Protein AF-A0A1C4KH62-F1 (afdb_monomer)

Radius of gyration: 14.34 Å; Cα contacts (8 Å, |Δi|>4): 250; chains: 1; bounding box: 30×29×35 Å

Structure (mmCIF, N/CA/C/O backbone):
data_AF-A0A1C4KH62-F1
#
_entry.id   AF-A0A1C4KH62-F1
#
loop_
_atom_site.group_PDB
_atom_site.id
_atom_site.type_symbol
_atom_site.label_atom_id
_atom_site.la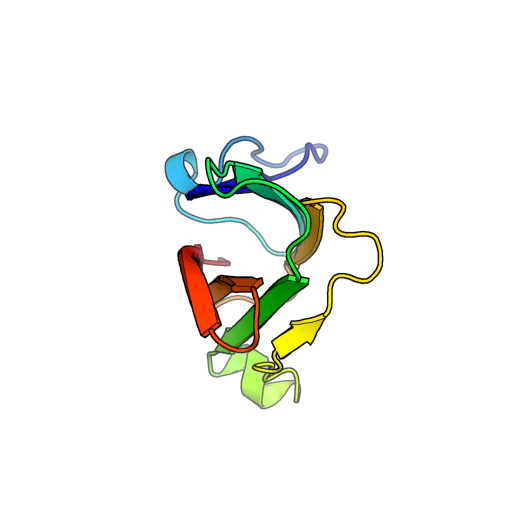bel_alt_id
_atom_site.label_comp_id
_atom_site.label_asym_id
_atom_site.label_entity_id
_atom_site.label_seq_id
_atom_site.pdbx_PDB_ins_code
_atom_site.Cartn_x
_atom_site.Cartn_y
_atom_site.Cartn_z
_atom_site.occupancy
_atom_site.B_iso_or_equiv
_atom_site.auth_seq_id
_atom_site.auth_comp_id
_atom_site.auth_asym_id
_atom_site.auth_atom_id
_atom_site.pdbx_PDB_model_num
ATOM 1 N N . MET A 1 1 ? -14.785 2.243 3.465 1.00 91.56 1 MET A N 1
ATOM 2 C CA . MET A 1 1 ? -13.303 2.135 3.411 1.00 91.56 1 MET A CA 1
ATOM 3 C C . MET A 1 1 ? -12.785 2.274 1.983 1.00 91.56 1 MET A C 1
ATOM 5 O O . MET A 1 1 ? -13.477 1.852 1.067 1.00 91.56 1 MET A O 1
ATOM 9 N N . ARG A 1 2 ? -11.602 2.870 1.789 1.00 95.56 2 ARG A N 1
ATOM 10 C CA . ARG A 1 2 ? -10.941 3.008 0.484 1.00 95.56 2 ARG A CA 1
ATOM 11 C C . ARG A 1 2 ? -9.419 2.941 0.605 1.00 95.56 2 ARG A C 1
ATOM 13 O O . ARG A 1 2 ? -8.856 3.678 1.411 1.00 95.56 2 ARG A O 1
ATOM 20 N N . ILE A 1 3 ? -8.760 2.149 -0.239 1.00 96.50 3 ILE A N 1
ATOM 21 C CA . ILE A 1 3 ? -7.306 2.151 -0.432 1.00 96.50 3 ILE A CA 1
ATOM 22 C C . ILE A 1 3 ? -6.910 3.109 -1.564 1.00 96.50 3 ILE A C 1
ATOM 24 O O . ILE A 1 3 ? -7.417 3.070 -2.695 1.00 96.50 3 ILE A O 1
ATOM 28 N N . ASN A 1 4 ? -5.956 3.980 -1.256 1.00 96.69 4 ASN A N 1
ATOM 29 C CA . ASN A 1 4 ? -5.303 4.870 -2.202 1.00 96.69 4 ASN A CA 1
ATOM 30 C C . ASN A 1 4 ? -3.839 4.465 -2.334 1.00 96.69 4 ASN A C 1
ATOM 32 O O . ASN A 1 4 ? -3.190 4.165 -1.339 1.00 96.69 4 ASN A O 1
ATOM 36 N N . ALA A 1 5 ? -3.311 4.490 -3.554 1.00 96.75 5 ALA A N 1
ATOM 37 C CA . ALA A 1 5 ? -1.906 4.225 -3.823 1.00 96.75 5 ALA A CA 1
ATOM 38 C C . ALA A 1 5 ? -1.269 5.436 -4.504 1.00 96.75 5 ALA A C 1
ATOM 40 O O . ALA A 1 5 ? -1.788 5.949 -5.499 1.00 96.75 5 ALA A O 1
ATOM 41 N N . GLN A 1 6 ? -0.133 5.874 -3.978 1.00 97.31 6 GLN A N 1
ATOM 42 C CA . GLN A 1 6 ? 0.652 6.993 -4.480 1.00 97.31 6 GLN A CA 1
ATOM 43 C C . GLN A 1 6 ? 2.029 6.487 -4.915 1.00 97.31 6 GLN A C 1
ATOM 45 O O . GLN A 1 6 ? 2.758 5.906 -4.114 1.00 97.31 6 GLN A O 1
ATOM 50 N N . VAL A 1 7 ? 2.409 6.755 -6.162 1.00 96.94 7 VAL A N 1
ATOM 51 C CA . VAL A 1 7 ? 3.792 6.610 -6.628 1.00 96.94 7 VAL A CA 1
ATOM 52 C C . VAL A 1 7 ? 4.588 7.803 -6.111 1.00 96.94 7 VAL A C 1
ATOM 54 O O . VAL A 1 7 ? 4.228 8.954 -6.387 1.00 96.94 7 VAL A O 1
ATOM 57 N N . LEU A 1 8 ? 5.636 7.537 -5.334 1.00 96.81 8 LEU A N 1
ATOM 58 C CA . LEU A 1 8 ? 6.473 8.574 -4.740 1.00 96.81 8 LEU A CA 1
ATOM 59 C C . LEU A 1 8 ? 7.407 9.209 -5.789 1.00 96.81 8 LEU A C 1
ATOM 61 O O . LEU A 1 8 ? 7.806 8.531 -6.741 1.00 96.81 8 LEU A O 1
ATOM 65 N N . PRO A 1 9 ? 7.759 10.501 -5.640 1.00 94.81 9 PRO A N 1
ATOM 66 C CA . PRO A 1 9 ? 8.674 11.178 -6.553 1.00 94.81 9 PRO A CA 1
ATOM 67 C C . PRO A 1 9 ? 10.035 10.479 -6.644 1.00 94.81 9 PRO A C 1
ATOM 69 O O . PRO A 1 9 ? 10.634 10.124 -5.630 1.00 94.81 9 PRO A O 1
ATOM 72 N N . LYS A 1 10 ? 10.536 10.327 -7.871 1.00 92.44 10 LYS A N 1
ATOM 73 C CA . LYS A 1 10 ? 11.890 9.861 -8.186 1.00 92.44 10 LYS A CA 1
ATOM 74 C C . LYS A 1 10 ? 12.372 10.616 -9.422 1.00 92.44 10 LYS A C 1
ATOM 76 O O . LYS A 1 10 ? 11.619 10.724 -10.390 1.00 92.44 10 LYS A O 1
ATOM 81 N N . SER A 1 11 ? 13.592 11.155 -9.383 1.00 90.50 11 SER A N 1
ATOM 82 C CA . SER A 1 11 ? 14.142 11.964 -10.482 1.00 90.50 11 SER A CA 1
ATOM 83 C C . SER A 1 11 ? 14.085 11.200 -11.809 1.00 90.50 11 SER A C 1
ATOM 85 O O . SER A 1 11 ? 14.530 10.056 -11.871 1.00 90.50 11 SER A O 1
ATOM 87 N N . GLY A 1 12 ? 13.499 11.812 -12.842 1.00 88.56 12 GLY A N 1
ATOM 88 C CA . GLY A 1 12 ? 13.328 11.200 -14.165 1.00 88.56 12 GLY A CA 1
ATOM 89 C C . GLY A 1 12 ? 12.133 10.245 -14.317 1.00 88.56 12 GLY A C 1
ATOM 90 O O . GLY A 1 12 ? 11.940 9.709 -15.404 1.00 88.56 12 GLY A O 1
ATOM 91 N N . PHE A 1 13 ? 11.302 10.043 -13.284 1.00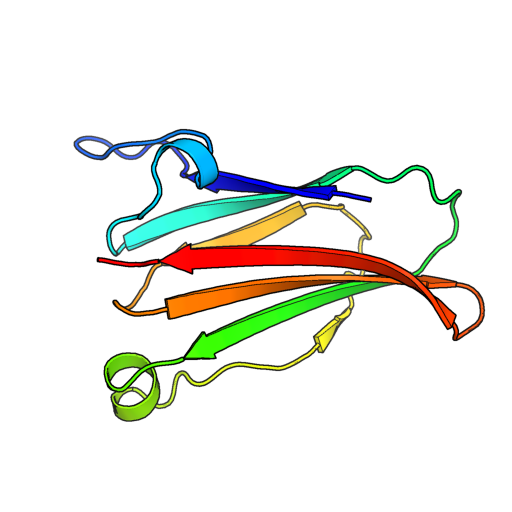 89.88 13 PHE A N 1
ATOM 92 C CA . PHE A 1 13 ? 10.151 9.129 -13.340 1.00 89.88 13 PHE A CA 1
ATOM 93 C C . PHE A 1 13 ? 8.813 9.819 -13.043 1.00 89.88 13 PHE A C 1
ATOM 95 O O . PHE A 1 13 ? 8.719 10.800 -12.301 1.00 89.88 13 PHE A O 1
ATOM 102 N N . ARG A 1 14 ? 7.733 9.254 -13.602 1.00 89.75 14 ARG A N 1
ATOM 103 C CA . ARG A 1 14 ? 6.358 9.682 -13.307 1.00 89.75 14 ARG A CA 1
ATOM 104 C C . ARG A 1 14 ? 6.013 9.377 -11.848 1.00 89.75 14 ARG A C 1
ATOM 106 O O . ARG A 1 14 ? 6.385 8.332 -11.321 1.00 89.75 14 ARG A O 1
ATOM 113 N N . HIS A 1 15 ? 5.262 10.274 -11.219 1.00 95.19 15 HIS A N 1
ATOM 114 C CA . HIS A 1 15 ? 4.783 10.135 -9.846 1.00 95.19 15 HIS A CA 1
ATOM 115 C C . HIS A 1 15 ? 3.352 10.679 -9.726 1.00 95.19 15 HIS A C 1
ATOM 117 O O . HIS A 1 15 ? 2.851 11.360 -10.627 1.00 95.19 15 HIS A O 1
ATOM 123 N N . GLY A 1 16 ? 2.657 10.344 -8.639 1.00 95.88 16 GLY A N 1
ATOM 124 C CA .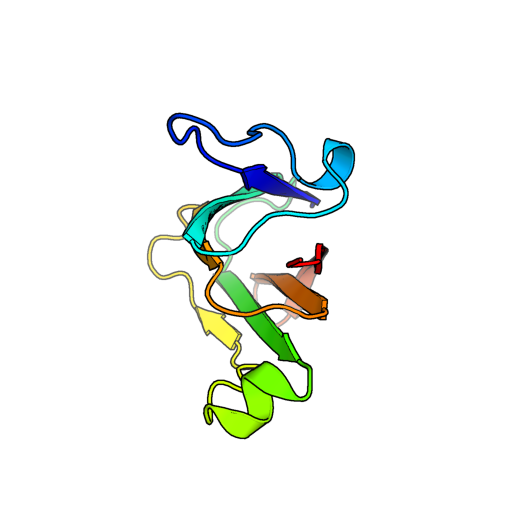 GLY A 1 16 ? 1.241 10.680 -8.470 1.00 95.88 16 GLY A CA 1
ATOM 125 C C . GLY A 1 16 ? 0.367 9.489 -8.072 1.00 95.88 16 GLY A C 1
ATOM 126 O O . GLY A 1 16 ? 0.878 8.387 -7.865 1.00 95.88 16 GLY A O 1
ATOM 127 N N . PRO A 1 17 ? -0.962 9.682 -8.001 1.00 96.31 17 PRO A N 1
ATOM 128 C CA . PRO A 1 17 ? -1.899 8.608 -7.702 1.00 96.31 17 PRO A CA 1
ATOM 129 C C . PRO A 1 17 ? -1.803 7.495 -8.744 1.00 96.31 17 PRO A C 1
ATOM 131 O O . PRO A 1 17 ? -1.952 7.743 -9.945 1.00 96.31 17 PRO A O 1
ATOM 134 N N . LEU A 1 18 ? -1.602 6.259 -8.296 1.00 95.25 18 LEU A N 1
ATOM 135 C CA . LEU A 1 18 ? -1.402 5.118 -9.186 1.00 95.25 18 LEU A CA 1
ATOM 136 C C . LEU A 1 18 ? -2.629 4.863 -10.070 1.00 95.25 18 LEU A C 1
ATOM 138 O O . LEU A 1 18 ? -2.472 4.585 -11.254 1.00 95.25 18 LEU A O 1
ATOM 142 N N . ARG A 1 19 ? -3.849 5.076 -9.552 1.00 93.31 19 ARG A N 1
ATOM 143 C CA . ARG A 1 19 ? -5.089 4.993 -10.352 1.00 93.31 19 ARG A CA 1
ATOM 144 C C . ARG A 1 19 ? -5.077 5.930 -11.568 1.00 93.31 19 ARG A C 1
ATOM 146 O O . ARG A 1 19 ? -5.633 5.590 -12.606 1.00 93.31 19 ARG A O 1
ATOM 153 N N . ARG A 1 20 ? -4.415 7.091 -11.465 1.00 94.75 20 ARG A N 1
ATOM 154 C CA . ARG A 1 20 ? -4.248 8.036 -12.582 1.00 94.75 20 ARG A CA 1
ATOM 155 C C . ARG A 1 20 ? -3.146 7.588 -13.538 1.00 94.75 20 ARG A C 1
ATOM 157 O O . ARG A 1 20 ? -3.305 7.702 -14.748 1.00 94.75 20 ARG A O 1
ATOM 164 N N . LEU A 1 21 ? -2.035 7.085 -13.000 1.00 93.50 21 LEU A N 1
ATOM 165 C CA . LEU A 1 21 ? -0.888 6.629 -13.791 1.00 93.50 21 LEU A CA 1
ATOM 166 C C . LEU A 1 21 ? -1.156 5.310 -14.532 1.00 93.50 21 LEU A C 1
ATOM 168 O O . LEU A 1 21 ? -0.524 5.057 -15.556 1.00 93.50 21 LEU A O 1
ATOM 172 N N . ARG A 1 22 ? -2.103 4.495 -14.043 1.00 92.62 22 ARG A N 1
ATOM 173 C CA . ARG A 1 22 ? -2.516 3.160 -14.529 1.00 92.62 22 ARG A CA 1
ATOM 174 C C . ARG A 1 22 ? -1.450 2.067 -14.434 1.00 92.62 22 ARG A C 1
ATOM 176 O O . ARG A 1 22 ? -1.795 0.901 -14.292 1.00 92.62 22 ARG A O 1
ATOM 183 N N . ARG A 1 23 ? -0.177 2.436 -14.525 1.00 93.19 23 ARG A N 1
ATOM 184 C CA . ARG A 1 23 ? 0.989 1.563 -14.411 1.00 93.19 23 ARG A CA 1
ATOM 185 C C . ARG A 1 23 ? 2.144 2.316 -13.761 1.00 93.19 23 ARG A C 1
ATOM 187 O O . ARG A 1 23 ? 2.178 3.548 -13.787 1.00 93.19 23 ARG A O 1
ATOM 194 N N . VAL A 1 24 ? 3.080 1.570 -13.201 1.00 93.94 24 VAL A N 1
ATOM 195 C CA . VAL A 1 24 ? 4.280 2.078 -12.533 1.00 93.94 24 VAL A CA 1
ATOM 196 C C . VAL A 1 24 ? 5.502 1.352 -13.092 1.00 93.94 24 VAL A C 1
ATOM 198 O O . VAL A 1 24 ? 5.399 0.195 -13.492 1.00 93.94 24 VAL A O 1
ATOM 201 N N . SER A 1 25 ? 6.646 2.025 -13.172 1.00 91.56 25 SER A N 1
ATOM 202 C CA . SER A 1 25 ? 7.890 1.362 -13.577 1.00 91.56 25 SER A CA 1
ATOM 203 C C . SER A 1 25 ? 8.489 0.579 -12.416 1.00 91.56 25 SER A C 1
ATOM 205 O O . SER A 1 25 ? 8.187 0.858 -11.257 1.00 91.56 25 SER A O 1
ATOM 207 N N . VAL A 1 26 ? 9.376 -0.369 -12.716 1.00 90.94 26 VAL A N 1
ATOM 208 C CA . VAL A 1 26 ? 10.221 -0.993 -11.688 1.00 90.94 26 VAL A CA 1
ATOM 209 C C . VAL A 1 26 ? 11.086 0.054 -10.969 1.00 90.94 26 VAL A C 1
ATOM 211 O O . VAL A 1 26 ? 11.375 1.137 -11.486 1.00 90.94 26 VAL A O 1
ATOM 214 N N . LEU A 1 27 ? 11.530 -0.288 -9.765 1.00 89.94 27 LEU A N 1
ATOM 215 C CA . LEU A 1 27 ? 12.364 0.513 -8.872 1.00 89.94 27 LEU A CA 1
ATOM 216 C C . LEU A 1 27 ? 11.724 1.843 -8.442 1.00 89.94 27 LEU A C 1
ATOM 218 O O . LEU A 1 27 ? 12.430 2.820 -8.169 1.00 89.94 27 LEU A O 1
ATOM 222 N N . GLN A 1 28 ? 10.395 1.898 -8.383 1.00 93.38 28 GLN A N 1
ATOM 223 C CA . GLN A 1 28 ? 9.634 2.988 -7.775 1.00 93.38 2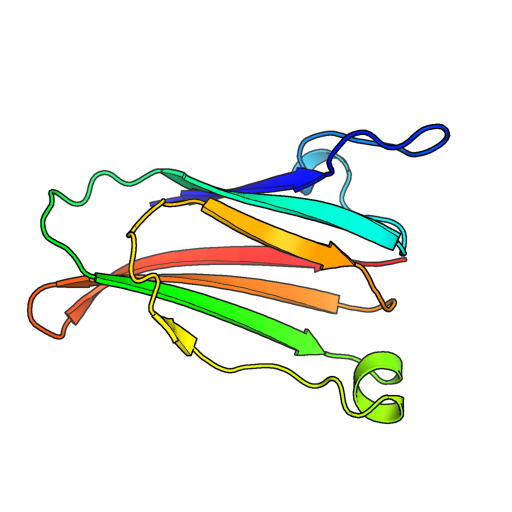8 GLN A CA 1
ATOM 224 C C . GLN A 1 28 ? 9.072 2.591 -6.408 1.00 93.38 28 GLN A C 1
ATOM 226 O O . GLN A 1 28 ? 8.745 1.428 -6.158 1.00 93.38 28 GLN A O 1
ATOM 231 N N . SER A 1 29 ? 8.910 3.585 -5.539 1.00 95.31 29 SER A N 1
ATOM 232 C CA . SER A 1 29 ? 8.315 3.409 -4.216 1.00 95.31 29 SER A CA 1
ATOM 233 C C . SER A 1 29 ? 6.834 3.772 -4.245 1.00 95.31 29 SER A C 1
ATOM 235 O O . SER A 1 29 ? 6.452 4.836 -4.738 1.00 95.31 29 SER A O 1
ATOM 237 N N . LEU A 1 30 ? 6.007 2.896 -3.687 1.00 96.12 30 LEU A N 1
ATOM 238 C CA . LEU A 1 30 ? 4.573 3.079 -3.528 1.00 96.12 30 LEU A CA 1
ATOM 239 C C . LEU A 1 30 ? 4.242 3.358 -2.065 1.00 96.12 30 LEU A C 1
ATOM 241 O O . LEU A 1 30 ? 4.783 2.732 -1.152 1.00 96.12 30 LEU A O 1
ATOM 245 N N . ARG A 1 31 ? 3.315 4.287 -1.847 1.00 97.06 31 ARG A N 1
ATOM 246 C CA . ARG A 1 31 ? 2.688 4.534 -0.551 1.00 97.06 31 ARG A CA 1
ATOM 247 C C . ARG A 1 31 ? 1.201 4.252 -0.664 1.00 97.06 31 ARG A C 1
ATOM 249 O O . ARG A 1 31 ? 0.490 4.979 -1.356 1.00 97.06 31 ARG A O 1
ATOM 256 N N . PHE A 1 32 ? 0.751 3.222 0.030 1.00 96.88 32 PHE A N 1
ATOM 257 C CA . PHE A 1 32 ? -0.655 2.913 0.211 1.00 96.88 32 PHE A CA 1
ATOM 258 C C . PHE A 1 32 ? -1.166 3.600 1.469 1.00 96.88 32 PHE A C 1
ATOM 260 O O . PHE A 1 32 ? -0.479 3.623 2.491 1.00 96.88 32 PHE A O 1
ATOM 267 N N . THR A 1 33 ? -2.361 4.171 1.387 1.00 97.12 33 THR A N 1
ATOM 268 C CA . THR A 1 33 ? -3.079 4.743 2.525 1.00 97.12 33 THR A CA 1
ATOM 269 C C . THR A 1 33 ? -4.528 4.296 2.501 1.00 97.12 33 THR A C 1
ATOM 271 O O . THR A 1 33 ? -5.091 4.093 1.422 1.00 97.12 33 THR A O 1
ATOM 274 N N . ILE A 1 34 ? -5.148 4.171 3.674 1.00 96.69 34 ILE A N 1
ATOM 275 C CA . ILE A 1 34 ? -6.585 3.903 3.766 1.00 96.69 34 ILE A CA 1
ATOM 276 C C . ILE A 1 34 ? -7.369 5.064 4.364 1.00 96.69 34 ILE A C 1
ATOM 278 O O . ILE A 1 34 ? -6.913 5.747 5.278 1.00 96.69 34 ILE A O 1
ATOM 282 N N . THR A 1 35 ? -8.591 5.243 3.871 1.00 95.62 35 THR A N 1
ATOM 283 C CA . THR A 1 35 ? -9.634 6.032 4.529 1.00 95.62 35 THR A CA 1
ATOM 284 C C . THR A 1 35 ? -10.782 5.113 4.927 1.00 95.62 35 THR A C 1
ATOM 286 O O . THR A 1 35 ? -11.188 4.241 4.161 1.00 95.62 35 THR A O 1
ATOM 289 N N . THR A 1 36 ? -11.300 5.265 6.142 1.00 95.56 36 THR A N 1
ATOM 290 C CA . THR A 1 36 ? -12.374 4.423 6.677 1.00 95.56 36 THR A CA 1
ATOM 291 C C . THR A 1 36 ? -13.237 5.211 7.651 1.00 95.56 36 THR A C 1
ATOM 293 O O . THR A 1 36 ? -12.752 6.125 8.314 1.00 95.56 36 THR A O 1
ATOM 296 N N . ASP A 1 37 ? -14.505 4.839 7.701 1.00 95.75 37 ASP A N 1
ATOM 297 C CA . ASP A 1 37 ? -15.555 5.299 8.604 1.00 95.75 37 ASP A CA 1
ATOM 298 C C . ASP A 1 37 ? -15.786 4.327 9.774 1.00 95.75 37 ASP A C 1
ATOM 300 O O . ASP A 1 37 ? -16.535 4.635 10.698 1.00 95.75 37 ASP A O 1
ATOM 304 N N . VAL A 1 38 ? -15.117 3.166 9.771 1.00 94.69 38 VAL A N 1
ATOM 305 C CA . VAL A 1 38 ? -15.178 2.208 10.882 1.00 94.69 38 VAL A CA 1
ATOM 306 C C . VAL A 1 38 ? -14.545 2.833 12.134 1.00 94.69 38 VAL A C 1
ATOM 308 O O . VAL A 1 38 ? -13.370 3.207 12.092 1.00 94.69 38 VAL A O 1
ATOM 311 N N . PRO A 1 39 ? -15.279 2.927 13.258 1.00 93.88 39 PRO A N 1
ATOM 312 C CA . PRO A 1 39 ? -14.756 3.523 14.478 1.00 93.88 39 PRO A CA 1
ATOM 313 C C . PRO A 1 39 ? -13.765 2.591 15.178 1.00 93.88 39 PRO A C 1
ATOM 315 O O . PRO A 1 39 ? -13.988 1.378 15.310 1.00 93.88 39 PRO A O 1
ATOM 318 N N . GLU A 1 40 ? -12.694 3.188 15.690 1.00 92.56 40 GLU A N 1
ATOM 319 C CA . GLU A 1 40 ? -11.711 2.512 16.534 1.00 92.56 40 GLU A CA 1
ATOM 320 C C . GLU A 1 40 ? -12.329 2.032 17.868 1.00 92.56 40 GLU A C 1
ATOM 322 O O . GLU A 1 40 ? -13.379 2.529 18.288 1.00 92.56 40 GLU A O 1
ATOM 327 N N . PRO A 1 41 ? -11.728 1.028 18.531 1.00 93.94 41 PRO A N 1
ATOM 328 C CA . PRO A 1 41 ? -10.585 0.239 18.070 1.00 93.94 41 PRO A CA 1
ATOM 329 C C . PRO A 1 41 ? -10.992 -0.802 17.016 1.00 93.94 41 PRO A C 1
ATOM 331 O O . PRO A 1 41 ? -12.114 -1.317 17.025 1.00 93.94 41 PRO A O 1
ATOM 334 N N . TYR A 1 42 ? -10.064 -1.105 16.114 1.00 95.88 42 TYR A N 1
ATOM 335 C CA . TYR A 1 42 ? -10.138 -2.208 15.159 1.00 95.88 42 TYR A CA 1
ATOM 336 C C . TYR A 1 42 ? -8.726 -2.720 14.857 1.00 95.88 42 TYR A C 1
ATOM 338 O O . TYR A 1 42 ? -7.741 -2.018 15.097 1.00 95.88 42 TYR A O 1
ATOM 346 N N . ASP A 1 43 ? -8.650 -3.918 14.297 1.00 96.94 43 ASP A N 1
ATOM 347 C CA . ASP A 1 43 ? -7.441 -4.525 13.761 1.00 96.94 43 ASP A CA 1
ATOM 348 C C . ASP A 1 43 ? -7.338 -4.223 12.268 1.00 96.94 43 ASP A C 1
ATOM 350 O O . ASP A 1 43 ? -8.344 -4.196 11.552 1.00 96.94 43 ASP A O 1
ATOM 354 N N . LEU A 1 44 ? -6.123 -3.971 11.793 1.00 97.00 44 LEU A N 1
ATOM 355 C CA . LEU A 1 44 ? -5.850 -3.641 10.402 1.00 97.00 44 LEU A CA 1
ATOM 356 C C . LEU A 1 44 ? -4.891 -4.678 9.827 1.00 97.00 44 LEU A C 1
ATOM 358 O O . LEU A 1 44 ? -3.857 -4.962 10.418 1.00 97.00 44 LEU A O 1
ATOM 362 N N . TYR A 1 45 ? -5.234 -5.232 8.669 1.00 97.12 45 TYR A N 1
ATOM 363 C CA . TYR A 1 45 ? -4.406 -6.212 7.979 1.00 97.12 45 TYR A CA 1
ATOM 364 C C . TYR A 1 45 ? -4.183 -5.821 6.527 1.00 97.12 45 TYR A C 1
ATOM 366 O O . TYR A 1 45 ? -5.096 -5.345 5.851 1.00 97.12 4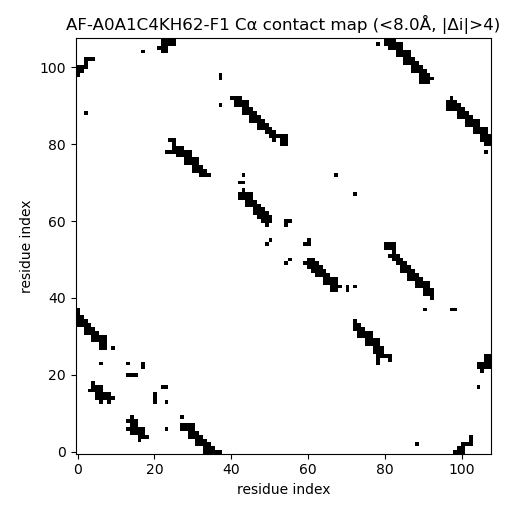5 TYR A O 1
ATOM 374 N N . TRP A 1 46 ? -2.989 -6.106 6.024 1.00 96.50 46 TRP A N 1
ATOM 375 C CA . TRP A 1 46 ? -2.599 -5.908 4.634 1.00 96.50 46 TRP A CA 1
ATOM 376 C C . TRP A 1 46 ? -2.313 -7.243 3.971 1.00 96.50 46 TRP A C 1
ATOM 378 O O . TRP A 1 46 ? -1.652 -8.098 4.550 1.00 96.50 46 TRP A O 1
ATOM 388 N N . LYS A 1 47 ? -2.731 -7.403 2.721 1.00 95.06 47 LYS A N 1
ATOM 389 C CA . LYS A 1 47 ? -2.325 -8.528 1.885 1.00 95.06 47 LYS A CA 1
ATOM 390 C C . LYS A 1 47 ? -1.703 -8.009 0.612 1.00 95.06 47 LYS A C 1
ATOM 392 O O . LYS A 1 47 ? -2.350 -7.329 -0.179 1.00 95.06 47 LYS A O 1
ATOM 397 N N . ILE A 1 48 ? -0.438 -8.352 0.419 1.00 92.25 48 ILE A N 1
ATOM 398 C CA . ILE A 1 48 ? 0.321 -7.988 -0.770 1.00 92.25 48 ILE A CA 1
ATOM 399 C C . ILE A 1 48 ? 0.457 -9.249 -1.604 1.00 92.25 48 ILE A C 1
ATOM 401 O O . ILE A 1 48 ? 1.113 -10.207 -1.186 1.00 92.25 48 ILE A O 1
ATOM 405 N N . ARG A 1 49 ? -0.178 -9.263 -2.777 1.00 88.31 49 ARG A N 1
ATOM 406 C CA . ARG A 1 49 ? -0.067 -10.388 -3.699 1.00 88.31 49 ARG A CA 1
ATOM 407 C C . ARG A 1 49 ? 0.774 -10.001 -4.898 1.00 88.31 49 ARG A C 1
ATOM 409 O O . ARG A 1 49 ? 0.366 -9.172 -5.712 1.00 88.31 49 A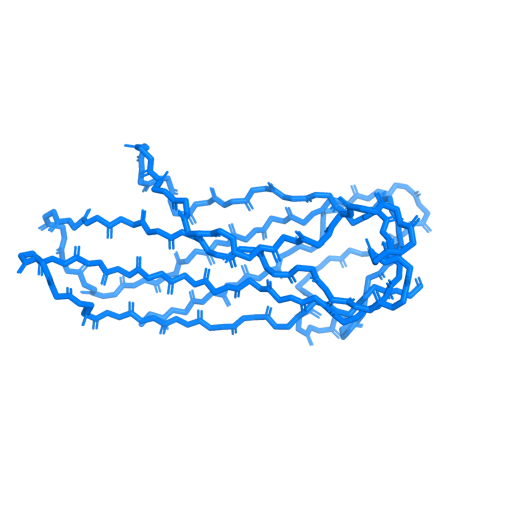RG A O 1
ATOM 416 N N . ASN A 1 50 ? 1.880 -10.718 -5.048 1.00 84.00 50 ASN A N 1
ATOM 417 C CA . ASN A 1 50 ? 2.668 -10.690 -6.267 1.00 84.00 50 ASN A CA 1
ATOM 418 C C . ASN A 1 50 ? 2.244 -11.856 -7.165 1.00 84.00 50 ASN A C 1
ATOM 420 O O . ASN A 1 50 ? 2.123 -12.989 -6.685 1.00 84.00 50 ASN A O 1
ATOM 424 N N . ARG A 1 51 ? 2.003 -11.599 -8.455 1.00 74.19 51 ARG A N 1
ATOM 425 C CA . ARG A 1 51 ? 1.705 -12.637 -9.456 1.00 74.19 51 ARG A CA 1
ATOM 426 C C . ARG A 1 51 ? 2.465 -12.369 -10.753 1.00 74.19 51 ARG A C 1
ATOM 428 O O . ARG A 1 51 ? 2.811 -11.236 -11.073 1.00 74.19 51 ARG A O 1
ATOM 435 N N . GLY A 1 52 ? 2.674 -13.434 -11.520 1.00 71.00 52 GLY A N 1
ATOM 436 C CA . GLY A 1 52 ? 3.266 -13.387 -12.855 1.00 71.00 52 GLY A CA 1
ATOM 437 C C . GLY A 1 52 ? 4.507 -14.274 -12.992 1.00 71.00 52 GLY A C 1
ATOM 438 O O . GLY A 1 52 ? 5.078 -14.680 -11.977 1.00 71.00 52 GLY A O 1
ATOM 439 N N . PRO A 1 53 ? 4.928 -14.573 -14.236 1.00 72.44 53 PRO A N 1
ATOM 440 C CA . PRO A 1 53 ? 6.063 -15.455 -14.509 1.00 72.44 53 PRO A CA 1
ATOM 441 C C . PRO A 1 53 ? 7.369 -14.940 -13.902 1.00 72.44 53 PRO A C 1
ATOM 443 O O . PRO A 1 53 ? 8.132 -15.725 -13.357 1.00 72.44 53 PRO A O 1
ATOM 446 N N . GLU A 1 54 ? 7.595 -13.621 -13.930 1.00 74.00 54 GLU A N 1
ATOM 447 C CA . GLU A 1 54 ? 8.795 -12.998 -13.351 1.00 74.00 54 GLU A CA 1
ATOM 448 C C . GLU A 1 54 ? 8.847 -13.163 -11.827 1.00 74.00 54 GLU A C 1
ATOM 450 O O . GLU A 1 54 ? 9.874 -13.556 -11.283 1.00 74.00 54 GLU A O 1
ATOM 455 N N . ALA A 1 55 ? 7.727 -12.934 -11.131 1.00 73.00 55 ALA A N 1
ATOM 456 C CA . ALA A 1 55 ? 7.654 -13.132 -9.684 1.00 73.00 55 ALA A CA 1
ATOM 457 C C . ALA A 1 55 ? 7.849 -14.608 -9.293 1.00 73.00 55 ALA A C 1
ATOM 459 O O . ALA A 1 55 ? 8.443 -14.882 -8.256 1.00 73.00 55 ALA A O 1
ATOM 460 N N . ALA A 1 56 ? 7.371 -15.548 -10.117 1.00 74.50 56 ALA A N 1
ATOM 461 C CA . ALA A 1 56 ? 7.574 -16.981 -9.910 1.00 74.50 56 ALA A CA 1
ATOM 462 C C . ALA A 1 56 ? 9.027 -17.409 -10.171 1.00 74.50 56 ALA A C 1
ATOM 464 O O . ALA A 1 56 ? 9.591 -18.156 -9.380 1.00 74.50 56 ALA A O 1
ATOM 465 N N . ALA A 1 57 ? 9.650 -16.897 -11.236 1.00 75.88 57 ALA A N 1
ATOM 466 C CA . ALA A 1 57 ? 11.043 -17.191 -11.577 1.00 75.88 57 ALA A CA 1
ATOM 467 C C . ALA A 1 57 ? 12.041 -16.719 -10.504 1.00 75.88 57 ALA A C 1
ATOM 469 O O . ALA A 1 57 ? 13.154 -17.230 -10.434 1.00 75.88 57 ALA A O 1
ATOM 470 N N . LEU A 1 58 ? 11.642 -15.749 -9.680 1.00 71.81 58 LEU A N 1
ATOM 471 C CA . LEU A 1 58 ? 12.464 -15.147 -8.631 1.00 71.81 58 LEU A CA 1
ATOM 472 C C . LEU A 1 58 ? 12.037 -15.559 -7.215 1.00 71.81 58 LEU A C 1
ATOM 474 O O . LEU A 1 58 ? 12.482 -14.942 -6.251 1.00 71.81 58 LEU A O 1
ATOM 478 N N . ASP A 1 59 ? 11.150 -16.553 -7.097 1.00 70.56 59 ASP A N 1
ATOM 479 C CA . ASP A 1 59 ? 10.594 -17.051 -5.830 1.00 70.56 59 ASP A CA 1
ATOM 480 C C . ASP A 1 59 ? 9.999 -15.942 -4.935 1.00 70.56 59 ASP A C 1
ATOM 482 O O . ASP A 1 59 ? 10.060 -15.956 -3.710 1.00 70.56 59 ASP A O 1
ATOM 486 N N . GLN A 1 60 ? 9.415 -14.920 -5.567 1.00 68.94 60 GLN A N 1
ATOM 487 C CA . GLN A 1 60 ? 8.840 -13.743 -4.903 1.00 68.94 60 GLN A CA 1
ATOM 488 C C . GLN A 1 60 ? 7.309 -13.733 -4.937 1.00 68.94 60 GLN A C 1
ATOM 490 O O . GLN A 1 60 ? 6.670 -12.676 -4.832 1.00 68.94 60 GLN A O 1
ATOM 495 N N . LEU A 1 61 ? 6.695 -14.907 -5.095 1.00 74.00 61 LEU A N 1
ATOM 496 C CA . LEU A 1 61 ? 5.254 -15.064 -4.967 1.00 74.00 61 LEU A CA 1
ATOM 497 C C . LEU A 1 61 ? 4.845 -14.783 -3.522 1.00 74.00 61 LEU A C 1
ATOM 499 O O . LEU A 1 61 ? 5.076 -15.574 -2.619 1.00 74.00 61 LEU A O 1
ATOM 503 N N . ARG A 1 62 ? 4.170 -13.656 -3.315 1.00 81.56 62 ARG A N 1
ATOM 504 C CA . ARG A 1 62 ? 3.643 -13.252 -2.008 1.00 81.56 62 ARG A CA 1
ATOM 505 C C . ARG A 1 62 ? 2.132 -13.359 -1.992 1.00 81.56 62 ARG A C 1
ATOM 507 O O . ARG A 1 62 ? 1.513 -13.185 -3.041 1.00 81.56 62 ARG A O 1
ATOM 514 N N . GLY A 1 63 ? 1.531 -13.624 -0.841 1.00 81.81 63 GLY A N 1
ATOM 515 C CA . GLY A 1 63 ? 0.075 -13.599 -0.651 1.00 81.81 63 GLY A CA 1
ATOM 516 C C . GLY A 1 63 ? -0.370 -13.624 0.806 1.00 81.81 63 GLY A C 1
ATOM 517 O O . GLY A 1 63 ? -1.549 -13.848 1.072 1.00 81.81 63 GLY A O 1
ATOM 518 N N . GLU A 1 64 ? 0.573 -13.421 1.719 1.00 86.62 64 GLU A N 1
ATOM 519 C CA . GLU A 1 64 ? 0.352 -13.441 3.157 1.00 86.62 64 GLU A CA 1
ATOM 520 C C . GLU A 1 64 ? -0.487 -12.243 3.596 1.00 86.62 64 GLU A C 1
ATOM 522 O O . GLU A 1 64 ? -0.421 -11.161 3.002 1.00 86.62 64 GLU A O 1
ATOM 527 N N . ILE A 1 65 ? -1.267 -12.458 4.653 1.00 92.12 65 ILE A N 1
ATOM 528 C CA . ILE A 1 65 ? -2.010 -11.417 5.353 1.00 92.12 65 ILE A CA 1
ATOM 529 C C . ILE A 1 65 ? -1.170 -11.012 6.563 1.00 92.12 65 ILE A C 1
ATOM 531 O O . ILE A 1 65 ? -0.848 -11.845 7.404 1.00 92.12 65 ILE A O 1
ATOM 535 N N . ILE A 1 66 ? -0.809 -9.738 6.632 1.00 93.94 66 ILE A N 1
ATOM 536 C CA . ILE A 1 66 ? 0.107 -9.175 7.621 1.00 93.94 66 ILE A CA 1
ATOM 537 C C . ILE A 1 66 ? -0.684 -8.236 8.515 1.00 93.94 66 ILE A C 1
ATOM 539 O O . ILE A 1 66 ? -1.405 -7.373 8.014 1.00 93.94 66 ILE A O 1
ATOM 543 N N . PHE A 1 67 ? -0.546 -8.404 9.825 1.00 94.69 67 PHE A N 1
ATOM 544 C CA . PHE A 1 67 ? -1.135 -7.504 10.808 1.00 94.69 67 PHE A CA 1
ATOM 545 C C . PHE A 1 67 ? -0.363 -6.182 10.867 1.00 94.69 67 PHE A C 1
ATOM 547 O O . PHE A 1 67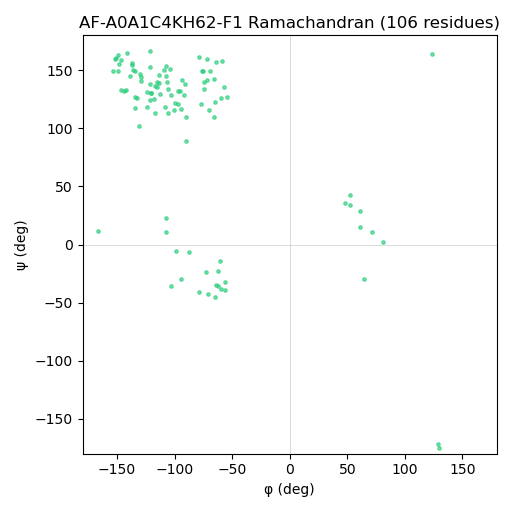 ? 0.866 -6.170 10.890 1.00 94.69 67 PHE A O 1
ATOM 554 N N . ASP A 1 68 ? -1.090 -5.070 10.862 1.00 93.81 68 ASP A N 1
ATOM 555 C CA . ASP A 1 68 ? -0.548 -3.721 10.978 1.00 93.81 68 ASP A CA 1
ATOM 556 C C . ASP A 1 68 ? -0.484 -3.326 12.461 1.00 93.81 68 ASP A C 1
ATOM 558 O O . ASP A 1 68 ? -1.452 -2.798 13.013 1.00 93.81 68 ASP A O 1
ATOM 562 N N . GLU A 1 69 ? 0.635 -3.643 13.120 1.00 89.81 69 GLU A N 1
ATOM 563 C CA . GLU A 1 69 ? 0.807 -3.516 14.579 1.00 89.81 69 GLU A CA 1
ATOM 564 C C . GLU A 1 69 ? 0.544 -2.098 15.101 1.00 89.81 69 GLU A C 1
ATOM 566 O O . GLU A 1 69 ? -0.076 -1.914 16.152 1.00 89.81 69 GLU A O 1
ATOM 571 N N . ASP A 1 70 ? 0.984 -1.086 14.354 1.00 90.00 70 ASP A N 1
ATOM 572 C CA . ASP A 1 70 ? 0.817 0.320 14.720 1.00 90.00 70 ASP A CA 1
ATOM 573 C C . ASP A 1 70 ? -0.513 0.910 14.226 1.00 90.00 70 ASP A C 1
ATOM 575 O O . ASP A 1 70 ? -0.860 2.038 14.585 1.00 90.00 70 ASP A O 1
ATOM 579 N N . ARG A 1 71 ? -1.276 0.150 13.425 1.00 88.44 71 ARG A N 1
ATOM 580 C CA . ARG A 1 71 ? -2.502 0.596 12.745 1.00 88.44 71 ARG A CA 1
ATOM 581 C C . ARG A 1 71 ? -2.296 1.937 12.038 1.00 88.44 71 ARG A C 1
ATOM 583 O O . ARG A 1 71 ? -3.219 2.750 11.964 1.00 88.44 71 ARG A O 1
ATOM 590 N N . SER A 1 72 ? -1.105 2.165 11.481 1.00 89.44 72 SER A N 1
ATOM 591 C CA . SER A 1 72 ? -0.690 3.434 10.865 1.00 89.44 72 SER A CA 1
ATOM 592 C C . SER A 1 72 ? -1.550 3.853 9.681 1.00 89.44 72 SER A C 1
ATOM 594 O O . SER A 1 72 ? -1.458 4.997 9.227 1.00 89.44 72 SER A O 1
ATOM 596 N N . ARG A 1 73 ? -2.372 2.934 9.148 1.00 93.38 73 ARG A N 1
ATOM 597 C CA . ARG A 1 73 ? -3.181 3.126 7.936 1.00 93.38 73 ARG A CA 1
ATOM 598 C C . ARG A 1 73 ? -2.313 3.398 6.708 1.00 93.38 73 ARG A C 1
ATOM 600 O O . ARG A 1 73 ? -2.829 3.873 5.692 1.00 93.38 73 ARG A O 1
ATOM 607 N N . ILE A 1 74 ? -1.009 3.129 6.797 1.00 94.88 74 ILE A N 1
ATOM 608 C CA . ILE A 1 74 ? -0.009 3.453 5.788 1.00 94.88 74 ILE A CA 1
ATOM 609 C C . ILE A 1 74 ? 0.866 2.228 5.556 1.00 94.88 74 ILE A C 1
ATOM 611 O O . ILE A 1 74 ? 1.536 1.741 6.455 1.00 94.88 74 ILE A O 1
ATOM 615 N N . ARG A 1 75 ? 0.973 1.806 4.299 1.00 94.62 75 ARG A N 1
ATOM 616 C CA . ARG A 1 75 ? 1.896 0.744 3.897 1.00 94.62 75 ARG A CA 1
ATOM 617 C C . ARG A 1 75 ? 2.817 1.252 2.798 1.00 94.62 75 ARG A C 1
ATOM 619 O O . ARG A 1 75 ? 2.364 1.859 1.829 1.00 94.62 75 ARG A O 1
ATOM 626 N N . LYS A 1 76 ? 4.123 1.039 2.947 1.00 94.44 76 LYS A N 1
ATOM 627 C CA . LYS A 1 76 ? 5.121 1.363 1.917 1.00 94.44 76 LYS A CA 1
ATOM 628 C C . LYS A 1 76 ? 5.605 0.073 1.268 1.00 94.44 76 LYS A C 1
ATOM 630 O O . LYS A 1 76 ? 5.935 -0.869 1.977 1.00 94.44 76 LYS A O 1
ATOM 635 N N . GLU A 1 77 ? 5.671 0.059 -0.056 1.00 93.12 77 GLU A N 1
ATOM 636 C CA . GLU A 1 77 ? 6.172 -1.073 -0.843 1.00 93.12 77 GLU A CA 1
ATOM 637 C C . GLU A 1 77 ? 7.070 -0.560 -1.973 1.00 93.12 77 GLU A C 1
ATOM 639 O O . GLU A 1 77 ? 6.924 0.577 -2.432 1.00 93.12 77 GLU A O 1
ATOM 644 N N . SER A 1 78 ? 7.991 -1.396 -2.444 1.00 91.00 78 SER A N 1
ATOM 645 C CA . SER A 1 78 ? 8.803 -1.123 -3.631 1.00 91.00 78 SER A CA 1
ATOM 646 C C . SER A 1 78 ? 8.358 -1.988 -4.802 1.00 91.00 78 SER A C 1
ATOM 648 O O . SER A 1 78 ? 7.972 -3.142 -4.643 1.00 91.00 78 SER A O 1
ATOM 650 N N . THR A 1 79 ? 8.440 -1.431 -6.003 1.00 88.38 79 THR A N 1
ATOM 651 C CA . THR A 1 79 ? 8.141 -2.142 -7.249 1.00 88.38 79 THR A CA 1
ATOM 652 C C . THR A 1 79 ? 9.421 -2.789 -7.758 1.00 88.38 79 THR A C 1
ATOM 654 O O . THR A 1 79 ? 10.338 -2.091 -8.171 1.00 88.38 79 THR A O 1
ATOM 657 N N . SER A 1 80 ? 9.527 -4.112 -7.701 1.00 84.06 80 SER A N 1
ATOM 658 C CA . SER A 1 80 ? 10.771 -4.798 -8.091 1.00 84.06 80 SER A CA 1
ATOM 659 C C . SER A 1 80 ? 10.674 -5.450 -9.470 1.00 84.06 80 SER A C 1
ATOM 661 O O . SER A 1 80 ? 11.634 -5.401 -10.231 1.00 84.06 80 SER A O 1
ATOM 663 N N . TRP A 1 81 ? 9.503 -5.987 -9.826 1.00 81.44 81 TRP A N 1
ATOM 664 C CA . TRP A 1 81 ? 9.331 -6.861 -10.993 1.00 81.44 81 TRP A CA 1
ATOM 665 C C . TRP A 1 81 ? 8.087 -6.504 -11.779 1.00 81.44 81 TRP A C 1
ATOM 667 O O . TRP A 1 81 ? 7.096 -6.048 -11.197 1.00 81.44 81 TRP A O 1
ATOM 677 N N . LYS A 1 82 ? 8.112 -6.745 -13.088 1.00 87.44 82 LYS A N 1
ATOM 678 C CA . LYS A 1 82 ? 6.956 -6.475 -13.933 1.00 87.44 82 LYS A CA 1
ATOM 679 C C . LYS A 1 82 ? 5.864 -7.497 -13.659 1.00 87.44 82 LYS A C 1
ATOM 681 O O . LYS A 1 82 ? 6.087 -8.574 -13.105 1.00 87.44 82 LYS A O 1
ATOM 686 N N . GLY A 1 83 ? 4.649 -7.131 -14.032 1.00 86.81 83 GLY A N 1
ATOM 687 C CA . GLY A 1 83 ? 3.490 -8.001 -13.911 1.00 86.81 83 GLY A CA 1
ATOM 688 C C . GLY A 1 83 ? 2.321 -7.348 -13.198 1.00 86.81 83 GLY A C 1
ATOM 689 O O . GLY A 1 83 ? 2.290 -6.140 -12.946 1.00 86.81 83 GLY A O 1
ATOM 690 N N . GLN A 1 84 ? 1.325 -8.183 -12.927 1.00 88.25 84 GLN A N 1
ATOM 691 C CA . GLN A 1 84 ? 0.096 -7.790 -12.261 1.00 88.25 84 GLN A CA 1
ATOM 692 C C . GLN A 1 84 ? 0.177 -8.185 -10.795 1.00 88.25 84 GLN A C 1
ATOM 694 O O . GLN A 1 84 ? 0.218 -9.363 -10.446 1.00 88.25 84 GLN A O 1
ATOM 699 N N . HIS A 1 85 ? 0.169 -7.174 -9.944 1.00 91.00 85 HIS A N 1
ATOM 700 C CA . HIS A 1 85 ? 0.199 -7.307 -8.497 1.00 91.00 85 HIS A CA 1
ATOM 701 C C . HIS A 1 85 ? -1.035 -6.626 -7.927 1.00 91.00 85 HIS A C 1
ATOM 703 O O . HIS A 1 85 ? -1.718 -5.870 -8.622 1.00 91.00 85 HIS A O 1
ATOM 709 N N . TYR A 1 86 ? -1.327 -6.869 -6.659 1.00 92.81 86 TYR A N 1
ATOM 710 C CA . TYR A 1 86 ? -2.367 -6.117 -5.976 1.00 92.81 86 TYR A CA 1
ATOM 711 C C . TYR A 1 86 ? -2.116 -6.027 -4.479 1.00 92.81 86 TYR A C 1
ATOM 713 O O . TYR A 1 86 ? -1.391 -6.834 -3.890 1.00 92.81 86 TYR A O 1
ATOM 721 N N . VAL A 1 87 ? -2.759 -5.035 -3.874 1.00 95.12 87 VAL A N 1
ATOM 722 C CA . VAL A 1 87 ? -2.808 -4.853 -2.429 1.00 95.12 87 VAL A CA 1
ATOM 723 C C . VAL A 1 87 ? -4.262 -4.868 -1.990 1.00 95.12 87 VAL A C 1
ATOM 725 O O . VAL A 1 87 ? -5.073 -4.082 -2.476 1.00 95.12 87 VAL A O 1
ATOM 728 N N . GLU A 1 88 ? -4.574 -5.759 -1.060 1.00 96.50 88 GLU A N 1
ATOM 729 C CA . GLU A 1 88 ? -5.834 -5.781 -0.328 1.00 96.50 88 GLU A CA 1
ATOM 730 C C . GLU A 1 88 ? -5.588 -5.318 1.103 1.00 96.50 88 GLU A C 1
ATOM 732 O O . GLU A 1 88 ? -4.494 -5.459 1.660 1.00 96.50 88 GLU A O 1
ATOM 737 N N . VAL A 1 89 ? -6.633 -4.782 1.709 1.00 97.00 89 VAL A N 1
ATOM 738 C CA . VAL A 1 89 ? -6.607 -4.332 3.093 1.00 97.00 89 VAL A CA 1
ATOM 739 C C . VAL A 1 89 ? -7.902 -4.730 3.785 1.00 97.00 89 VAL A C 1
ATOM 741 O O . VAL A 1 89 ? -8.964 -4.746 3.162 1.00 97.00 89 VAL A O 1
ATOM 744 N N . TYR A 1 90 ? -7.814 -5.070 5.066 1.00 97.25 90 TYR A N 1
ATOM 745 C CA . TYR A 1 90 ? -8.921 -5.595 5.857 1.00 97.25 90 TYR A CA 1
ATOM 746 C C . TYR A 1 90 ? -8.963 -4.891 7.208 1.00 97.25 90 TYR A C 1
ATOM 748 O O . TYR A 1 90 ? -7.967 -4.866 7.927 1.00 97.25 90 TYR A O 1
ATOM 756 N N . ILE A 1 91 ? -10.124 -4.350 7.561 1.00 97.19 91 ILE A N 1
ATOM 757 C CA . ILE A 1 91 ? -10.425 -3.893 8.914 1.00 97.19 91 ILE A CA 1
ATOM 758 C C . ILE A 1 91 ? -11.257 -4.967 9.600 1.00 97.19 91 ILE A C 1
ATOM 760 O O . ILE A 1 91 ? -12.345 -5.314 9.129 1.00 97.19 91 ILE A O 1
ATOM 764 N N . VAL A 1 92 ? -10.752 -5.473 10.720 1.00 97.25 92 VAL A N 1
ATOM 765 C CA . VAL A 1 92 ? -11.369 -6.537 11.511 1.00 97.25 92 VAL A CA 1
ATOM 766 C C . VAL A 1 92 ? -11.727 -5.996 12.891 1.00 97.25 92 VAL A C 1
ATOM 768 O O . VAL A 1 92 ? -10.949 -5.284 13.515 1.00 97.25 92 VAL A O 1
ATOM 771 N N . LYS A 1 93 ? -12.919 -6.318 13.387 1.00 95.50 93 LYS A N 1
ATOM 772 C CA . LYS A 1 93 ? -13.348 -5.983 14.750 1.00 95.50 93 LYS A CA 1
ATOM 773 C C . LYS A 1 93 ? -14.159 -7.140 15.308 1.00 95.50 93 LYS A C 1
ATOM 775 O O . LYS A 1 93 ? -15.041 -7.657 14.623 1.00 95.50 93 LYS A O 1
ATOM 780 N N . ASN A 1 94 ? -13.855 -7.559 16.535 1.00 94.56 94 ASN A N 1
ATOM 781 C CA . ASN A 1 94 ? -14.498 -8.704 17.195 1.00 94.56 94 ASN A CA 1
ATOM 782 C C . ASN A 1 94 ? -14.472 -9.982 16.327 1.00 94.56 94 ASN A C 1
ATOM 784 O O . ASN A 1 94 ? -15.483 -10.670 16.188 1.00 94.56 94 ASN A O 1
ATOM 788 N N . GLY A 1 95 ? -13.335 -10.254 15.674 1.00 93.12 95 GLY A N 1
ATOM 789 C CA . GLY A 1 95 ? -1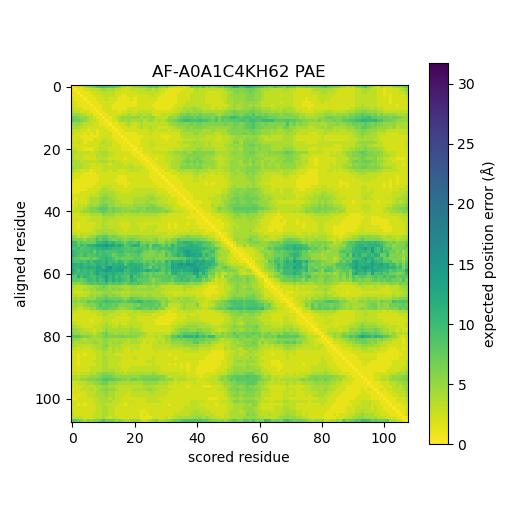3.151 -11.429 14.813 1.00 93.12 95 GLY A CA 1
ATOM 790 C C . GLY A 1 95 ? -13.914 -11.396 13.482 1.00 93.12 95 GLY A C 1
ATOM 791 O O . GLY A 1 95 ? -13.990 -12.417 12.805 1.00 93.12 95 GLY A O 1
ATOM 792 N N . ARG A 1 96 ? -14.496 -10.254 13.090 1.00 95.88 96 ARG A N 1
ATOM 793 C CA . ARG A 1 96 ? -15.250 -10.097 11.836 1.00 95.88 96 ARG A CA 1
ATOM 794 C C . ARG A 1 96 ? -14.644 -9.015 10.956 1.00 95.88 96 ARG A C 1
ATOM 796 O O . ARG A 1 96 ? -14.305 -7.943 11.451 1.00 95.88 96 ARG A O 1
ATOM 803 N N . VAL A 1 97 ? -14.565 -9.268 9.651 1.00 97.00 97 VAL A N 1
ATOM 804 C CA . VAL A 1 97 ? -14.194 -8.245 8.662 1.00 97.00 97 VAL A CA 1
ATOM 805 C C . VAL A 1 97 ? -15.345 -7.247 8.553 1.00 97.00 97 VAL A C 1
ATOM 807 O O . VAL A 1 97 ? -16.442 -7.615 8.140 1.00 97.00 97 VAL A O 1
ATOM 810 N N . LEU A 1 98 ? -15.102 -5.996 8.940 1.00 97.19 98 LEU A N 1
ATOM 811 C CA . LEU A 1 98 ? -16.090 -4.918 8.830 1.00 97.19 98 LEU A CA 1
ATOM 812 C C . LEU A 1 98 ? -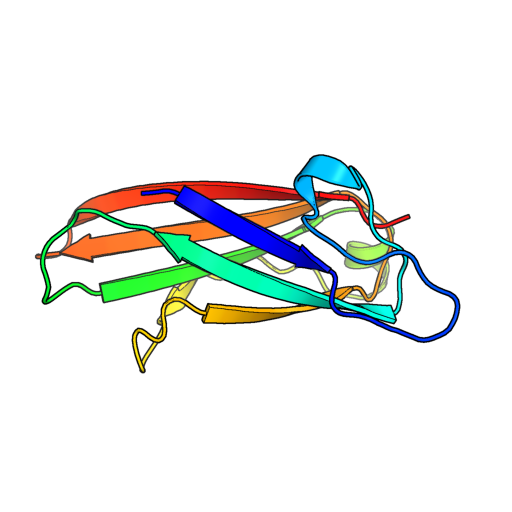15.936 -4.118 7.538 1.00 97.19 98 LEU A C 1
ATOM 814 O O . LEU A 1 98 ? -16.915 -3.579 7.032 1.00 97.19 98 LEU A O 1
ATOM 818 N N . ALA A 1 99 ? -14.716 -4.028 7.008 1.00 96.75 99 ALA A N 1
ATOM 819 C CA . ALA A 1 99 ? -14.458 -3.351 5.749 1.00 96.75 99 ALA A CA 1
ATOM 820 C C . ALA A 1 99 ? -13.219 -3.919 5.052 1.00 96.75 99 ALA A C 1
ATOM 822 O O . ALA A 1 99 ? -12.266 -4.356 5.696 1.00 96.75 99 ALA A O 1
ATOM 823 N N . THR A 1 100 ? -13.227 -3.885 3.724 1.00 97.19 100 THR A N 1
ATOM 824 C CA . THR A 1 100 ? -12.092 -4.268 2.885 1.00 97.19 100 THR A CA 1
ATOM 825 C C . THR A 1 100 ? -12.087 -3.432 1.609 1.00 97.19 100 THR A C 1
ATOM 827 O O . THR A 1 100 ? -13.122 -2.889 1.222 1.00 97.19 100 THR A O 1
ATOM 830 N N . ASP A 1 101 ? -10.920 -3.274 0.993 1.00 97.38 101 ASP A N 1
ATOM 831 C CA . ASP A 1 101 ? -10.783 -2.683 -0.337 1.00 97.38 101 ASP A CA 1
ATOM 832 C C . ASP A 1 101 ? -9.546 -3.260 -1.041 1.00 97.38 101 ASP A C 1
ATOM 834 O O . ASP A 1 101 ? -8.639 -3.804 -0.399 1.00 97.38 101 ASP A O 1
ATOM 838 N N . HIS A 1 102 ? -9.517 -3.125 -2.365 1.00 95.44 102 HIS A N 1
ATOM 839 C CA . HIS A 1 102 ? -8.527 -3.717 -3.259 1.00 95.44 102 HIS A CA 1
ATOM 840 C C . HIS A 1 102 ? -7.933 -2.669 -4.207 1.00 95.44 102 HIS A C 1
ATOM 842 O O . HIS A 1 102 ? -8.621 -1.787 -4.736 1.00 95.44 102 HIS A O 1
ATOM 848 N N . HIS A 1 103 ? -6.628 -2.771 -4.454 1.00 95.56 103 HIS A N 1
ATOM 849 C CA . HIS A 1 103 ? -5.919 -1.919 -5.399 1.00 95.56 103 HIS A CA 1
ATOM 850 C C . HIS A 1 103 ? -4.990 -2.725 -6.304 1.00 95.56 103 HIS A C 1
ATOM 852 O O . HIS A 1 103 ? -3.983 -3.267 -5.848 1.00 95.56 103 HIS A O 1
ATOM 858 N N . ASP A 1 104 ? -5.257 -2.696 -7.608 1.00 94.62 104 ASP A N 1
ATOM 859 C CA . ASP A 1 104 ? -4.366 -3.277 -8.612 1.00 94.62 104 ASP A CA 1
ATOM 860 C C . ASP A 1 104 ? -3.094 -2.446 -8.794 1.00 94.62 104 ASP A C 1
ATOM 862 O O . ASP A 1 104 ? -3.107 -1.211 -8.788 1.00 94.62 104 ASP A O 1
ATOM 866 N N . VAL A 1 105 ? -1.977 -3.131 -8.989 1.00 93.12 105 VAL A N 1
ATOM 867 C CA . VAL A 1 105 ? -0.659 -2.545 -9.209 1.00 93.12 105 VAL A CA 1
ATOM 868 C C . VAL A 1 105 ? -0.047 -3.222 -10.425 1.00 93.12 105 VAL A C 1
ATOM 870 O O . VAL A 1 105 ? 0.451 -4.342 -10.358 1.00 93.12 105 VAL A O 1
ATOM 873 N N . VAL A 1 106 ? -0.084 -2.530 -11.561 1.00 92.88 106 VAL A N 1
ATOM 874 C CA . VAL A 1 106 ? 0.540 -3.005 -12.799 1.00 92.88 106 VAL A CA 1
ATOM 875 C C . VAL A 1 106 ? 1.936 -2.410 -12.906 1.00 92.88 106 VAL A C 1
ATOM 877 O O . VAL A 1 106 ? 2.076 -1.190 -13.018 1.00 92.88 106 VAL A O 1
ATOM 880 N N . ILE A 1 107 ? 2.954 -3.267 -12.883 1.00 91.38 107 ILE A N 1
ATOM 881 C CA . ILE A 1 107 ? 4.359 -2.872 -13.016 1.00 91.38 107 ILE A CA 1
ATOM 882 C C . ILE A 1 107 ? 4.830 -3.200 -14.441 1.00 91.38 107 ILE A C 1
ATOM 884 O O . ILE A 1 107 ? 4.621 -4.323 -14.907 1.00 91.38 107 ILE A O 1
ATOM 888 N N . SER A 1 108 ? 5.436 -2.232 -15.141 1.00 87.56 108 SER A N 1
ATOM 889 C CA . SER A 1 108 ? 5.862 -2.346 -16.553 1.00 87.56 108 SER A CA 1
ATOM 890 C C . SER A 1 108 ? 7.274 -1.851 -16.822 1.00 87.56 108 SER A C 1
ATOM 892 O O . SER A 1 108 ? 7.643 -0.822 -16.215 1.00 87.56 108 SER A O 1
#

Solvent-accessible surface area (backbone atoms only — not comparable to full-atom values): 6085 Å² total; per-residue (Å²): 92,44,67,46,46,31,33,47,85,45,93,97,53,87,58,43,49,38,85,79,60,65,52,43,50,57,81,38,46,37,42,36,36,60,51,68,81,78,70,80,84,64,48,38,34,39,29,50,33,43,40,48,70,64,27,55,77,64,74,50,66,38,68,59,78,42,76,42,89,81,58,74,51,63,48,77,49,72,35,78,60,51,38,56,29,36,40,39,39,39,36,32,48,96,94,36,80,78,40,61,39,71,41,82,42,38,28,92

Foldseek 3Di:
DDKWKWWDDDPPADTGTCVVVVAGEAFIKMKIADDDPDDDDWWKKKFKADDDPFCVVVVNGGGDIGTPPVPPRMDMDGGHDADKIKMKMFIGDPNDTPDIDMDIYGYD

pLDDT: mean 91.18, std 7.2, range [68.94, 97.38]

Secondary structure (DSSP, 8-state):
-EEEEEEPP-TTS--EEHHHHS-B-TT-EEEEEEE--PPSS-EEEEEEEE-SHHHHHTT-----EEE-TT--SEEEEE--S-EEEEEEEEEEETTEEEEEEEEEEEE-

Nearest PDB structures (foldseek):
  8cte-assembly1_X  TM=4.620E-01  e=3.317E-01  Homo sapiens
  7e1y-assembly1_H  TM=3.013E-01  e=4.243E-02  Staphylothermus marinus F1
  8oxv-assembly1_A  TM=4.644E-01  e=6.015E-01  Homo sapiens
  4u33-assembly3_E  TM=3.802E-01  e=8.322E-01  Mycobacterium tuberculosis CDC1551
  4kty-assembly2_B  TM=4.767E-01  e=3.587E+00  Homo sapiens

Mean predicted aligned error: 3.94 Å

Sequence (108 aa):
MRINAQVLPKSGFRHGPLRRLRRVSVLQSLRFTITTDVPEPYDLYWKIRNRGPEAAALDQLRGEIIFDEDRSRIRKESTSWKGQHYVEVYIVKNGRVLATDHHDVVIS